Protein AF-A0A7W0QHM4-F1 (afdb_monomer_lite)

Foldseek 3Di:
DDDPDAFAFDDDDFDLLQEKEWEWEDPPPQAIEIEIDHHPQAAFFWGKYKYAAAQNDPAWKKKWKQDPVGIHIHTRQHHRHIGIGTDGDHFAKIWMDMPRHPYIYIDGHDHD

pLDDT: mean 79.16, std 11.13, range [40.38, 89.25]

Sequence (112 aa):
MEVPPAAECVSGEADSSRTITIRVDDEVGGFGSIGSQVPSGLTPGTVRVVVETDEENADPITVTLQSEDGAQQIAGVEPGATCGVDLELAGGDYVVTSDVTDGDAEFTVVEE

Structure (mmCIF, N/CA/C/O backbone):
data_AF-A0A7W0QHM4-F1
#
_entry.id   AF-A0A7W0QHM4-F1
#
loop_
_atom_site.group_PDB
_atom_site.id
_atom_site.type_symbol
_atom_site.label_atom_id
_atom_site.label_alt_id
_atom_site.label_comp_id
_atom_site.label_asym_id
_atom_site.label_entity_id
_atom_site.label_seq_id
_atom_site.pdbx_PDB_ins_code
_atom_site.Cartn_x
_atom_site.Cartn_y
_atom_site.Cartn_z
_atom_site.occupancy
_atom_site.B_iso_or_equiv
_atom_site.auth_seq_id
_atom_site.auth_comp_id
_atom_site.auth_asym_id
_atom_site.auth_atom_id
_atom_site.pdbx_PDB_model_num
ATOM 1 N N . MET A 1 1 ? 0.123 -23.362 0.800 1.00 41.66 1 MET A N 1
ATOM 2 C CA . MET A 1 1 ? -0.132 -21.954 1.145 1.00 41.66 1 MET A CA 1
ATOM 3 C C . MET A 1 1 ? -0.830 -21.383 -0.066 1.00 41.66 1 MET A C 1
ATOM 5 O O . MET A 1 1 ? -0.228 -21.386 -1.131 1.00 41.66 1 MET A O 1
ATOM 9 N N . GLU A 1 2 ? -2.125 -21.105 0.044 1.00 40.38 2 GLU A N 1
ATOM 10 C CA . GLU A 1 2 ? -2.883 -20.473 -1.039 1.00 40.38 2 GLU A CA 1
ATOM 11 C C . GLU A 1 2 ? -2.461 -19.005 -1.093 1.00 40.38 2 GLU A C 1
ATOM 13 O O . GLU A 1 2 ? -2.480 -18.322 -0.072 1.00 40.38 2 GLU A O 1
ATOM 18 N N . VAL A 1 3 ? -1.989 -18.564 -2.259 1.00 51.94 3 VAL A N 1
ATOM 19 C CA . VAL A 1 3 ? -1.745 -17.145 -2.521 1.00 51.94 3 VAL A CA 1
ATOM 20 C C . VAL A 1 3 ? -3.129 -16.491 -2.547 1.00 51.94 3 VAL A C 1
ATOM 22 O O . VAL A 1 3 ? -3.985 -16.987 -3.289 1.00 51.94 3 VAL A O 1
ATOM 25 N N . PRO A 1 4 ? -3.407 -15.469 -1.719 1.00 54.81 4 PRO A N 1
ATOM 26 C CA . PRO A 1 4 ? -4.687 -14.778 -1.779 1.00 54.81 4 PRO A CA 1
ATOM 27 C C . PRO A 1 4 ? -4.915 -14.264 -3.209 1.00 54.81 4 PRO A C 1
ATOM 29 O O . PRO A 1 4 ? -3.953 -13.864 -3.869 1.00 54.81 4 PRO A O 1
ATOM 32 N N . PRO A 1 5 ? -6.154 -14.320 -3.730 1.00 55.81 5 PRO A N 1
ATOM 33 C CA . PRO A 1 5 ? -6.435 -13.812 -5.063 1.00 55.81 5 PRO A CA 1
ATOM 34 C C . PRO A 1 5 ? -6.055 -12.332 -5.124 1.00 55.81 5 PRO A C 1
ATOM 36 O O . PRO A 1 5 ? -6.425 -11.560 -4.239 1.00 55.81 5 PRO A O 1
ATOM 39 N N . ALA A 1 6 ? -5.304 -11.958 -6.159 1.00 63.78 6 ALA A N 1
ATOM 40 C CA . ALA A 1 6 ? -4.964 -10.568 -6.414 1.00 63.78 6 ALA A CA 1
ATOM 41 C C . ALA A 1 6 ? -6.255 -9.759 -6.586 1.00 63.78 6 ALA A C 1
ATOM 43 O O . ALA A 1 6 ? -7.139 -10.161 -7.347 1.00 63.78 6 ALA A O 1
ATOM 44 N N . ALA A 1 7 ? -6.370 -8.646 -5.865 1.00 68.88 7 ALA A N 1
ATOM 45 C CA . ALA A 1 7 ? -7.503 -7.747 -6.025 1.00 68.88 7 ALA A CA 1
ATOM 46 C C . ALA A 1 7 ? -7.521 -7.173 -7.456 1.00 68.88 7 ALA A C 1
ATOM 48 O O . ALA A 1 7 ? -6.493 -6.729 -7.969 1.00 68.88 7 ALA A O 1
ATOM 49 N N . GLU A 1 8 ? -8.681 -7.220 -8.118 1.00 68.19 8 GLU A N 1
ATOM 50 C CA . GLU A 1 8 ? -8.822 -6.767 -9.505 1.00 68.19 8 GLU A CA 1
ATOM 51 C C . GLU A 1 8 ? -8.735 -5.240 -9.589 1.00 68.19 8 GLU A C 1
ATOM 53 O O . GLU A 1 8 ? -9.445 -4.530 -8.876 1.00 68.19 8 GLU A O 1
ATOM 58 N N . CYS A 1 9 ? -7.897 -4.731 -10.495 1.00 71.31 9 CYS A N 1
ATOM 59 C CA . CYS A 1 9 ? -7.753 -3.297 -10.713 1.00 71.31 9 CYS A CA 1
ATOM 60 C C . CYS A 1 9 ? -9.059 -2.681 -11.224 1.00 71.31 9 CYS A C 1
ATOM 62 O O . CYS A 1 9 ? -9.489 -2.896 -12.358 1.00 71.31 9 CYS A O 1
ATOM 64 N N . VAL A 1 10 ? -9.654 -1.837 -10.396 1.00 74.62 10 VAL A N 1
ATOM 65 C CA . VAL A 1 10 ? -10.812 -1.015 -10.708 1.00 74.62 10 VAL A CA 1
ATOM 66 C C . VAL A 1 10 ? -10.318 0.353 -11.168 1.00 74.62 10 VAL A C 1
ATOM 68 O O . VAL A 1 10 ? -9.615 1.060 -10.448 1.00 74.62 10 VAL A O 1
ATOM 71 N N . SER A 1 11 ? -10.726 0.789 -12.355 1.00 59.53 11 SER A N 1
ATOM 72 C CA . SER A 1 11 ? -10.560 2.172 -12.818 1.00 59.53 11 SER A CA 1
ATOM 73 C C . SER A 1 11 ? -11.889 2.911 -12.629 1.00 59.53 11 SER A C 1
ATOM 75 O O . SER A 1 11 ? -12.916 2.509 -13.166 1.00 59.53 11 SER A O 1
ATOM 77 N N . GLY A 1 12 ? -11.907 3.955 -11.798 1.00 60.19 12 GLY A N 1
ATOM 78 C CA . GLY A 1 12 ? -13.116 4.713 -11.464 1.00 60.19 12 GLY A CA 1
ATOM 79 C C . GLY A 1 12 ? -12.817 5.899 -10.547 1.00 60.19 12 GLY A C 1
ATOM 80 O O . GLY A 1 12 ? -11.756 5.943 -9.926 1.00 60.19 12 GLY A O 1
ATOM 81 N N . GLU A 1 13 ? -13.733 6.868 -10.483 1.00 58.41 13 GLU A N 1
ATOM 82 C CA . GLU A 1 13 ? -13.633 7.983 -9.533 1.00 58.41 13 GLU A CA 1
ATOM 83 C C . GLU A 1 13 ? -13.691 7.439 -8.103 1.00 58.41 13 GLU A C 1
ATOM 85 O O . GLU A 1 13 ? -14.663 6.800 -7.706 1.00 58.41 13 GLU A O 1
ATOM 90 N N . ALA A 1 14 ? -12.619 7.674 -7.353 1.00 64.75 14 ALA A N 1
ATOM 91 C CA . ALA A 1 14 ? -12.526 7.339 -5.946 1.00 64.75 14 ALA A CA 1
ATOM 92 C C . ALA A 1 14 ? -12.789 8.595 -5.110 1.00 64.75 14 ALA A C 1
ATOM 94 O O . ALA A 1 14 ? -12.304 9.680 -5.446 1.00 64.75 14 ALA A O 1
ATOM 95 N N . ASP A 1 15 ? -13.527 8.457 -4.009 1.00 72.00 15 ASP A N 1
ATOM 96 C CA . ASP A 1 15 ? -13.639 9.517 -3.009 1.00 72.00 15 ASP A CA 1
ATOM 97 C C . ASP A 1 15 ? -12.245 9.820 -2.453 1.00 72.00 15 ASP A C 1
ATOM 99 O O . ASP A 1 15 ? -11.653 9.004 -1.747 1.00 72.00 15 ASP A O 1
ATOM 103 N N . SER A 1 16 ? -11.698 10.997 -2.754 1.00 71.75 16 SER A N 1
ATOM 104 C CA . SER A 1 16 ? -10.341 11.381 -2.335 1.00 71.75 16 SER A CA 1
ATOM 105 C C . SER A 1 16 ? -10.171 11.446 -0.812 1.00 71.75 16 SER A C 1
ATOM 107 O O . SER A 1 16 ? -9.059 11.312 -0.310 1.00 71.75 16 SER A O 1
ATOM 109 N N . SER A 1 17 ? -11.268 11.584 -0.063 1.00 80.19 17 SER A N 1
ATOM 110 C CA . SER A 1 17 ? -11.310 11.482 1.403 1.00 80.19 17 SER A CA 1
ATOM 111 C C . SER A 1 17 ? -11.189 10.047 1.928 1.00 80.19 17 SER A C 1
ATOM 113 O O . SER A 1 17 ? -10.903 9.852 3.107 1.00 80.19 17 SER A O 1
ATOM 115 N N . ARG A 1 18 ? -11.397 9.046 1.067 1.00 82.50 18 ARG A N 1
ATOM 116 C CA . ARG A 1 18 ? -11.306 7.607 1.359 1.00 82.50 18 ARG A CA 1
ATOM 117 C C . ARG A 1 18 ? -10.397 6.867 0.385 1.00 82.50 18 ARG A C 1
ATOM 119 O O . ARG A 1 18 ? -10.541 5.664 0.193 1.00 82.50 18 ARG A O 1
ATOM 126 N N . THR A 1 19 ? -9.466 7.591 -0.227 1.0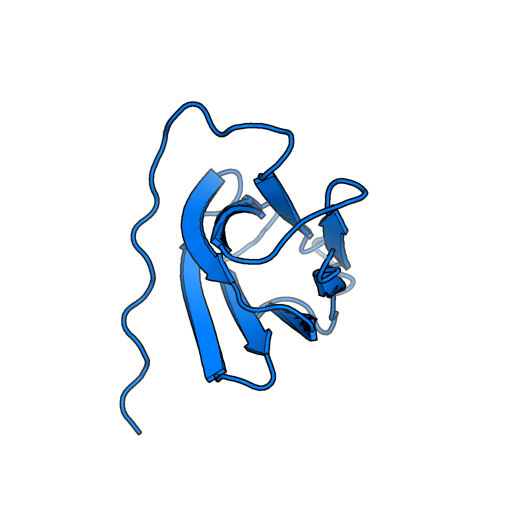0 87.19 19 THR A N 1
ATOM 127 C CA . THR A 1 19 ? -8.498 7.027 -1.163 1.00 87.19 19 THR A CA 1
ATOM 128 C C . THR A 1 19 ? -7.117 7.037 -0.540 1.00 87.19 19 THR A C 1
ATOM 130 O O . THR A 1 19 ? -6.589 8.100 -0.229 1.00 87.19 19 THR A O 1
ATOM 133 N N . ILE A 1 20 ? -6.537 5.857 -0.379 1.00 88.00 20 ILE A N 1
ATOM 134 C CA . ILE A 1 20 ? -5.147 5.654 0.011 1.00 88.00 20 ILE A CA 1
ATOM 135 C C . ILE A 1 20 ? -4.335 5.528 -1.265 1.00 88.00 20 ILE A C 1
ATOM 137 O O . ILE A 1 20 ? -4.662 4.710 -2.117 1.00 88.00 20 ILE A O 1
ATOM 141 N N . THR A 1 21 ? -3.273 6.306 -1.404 1.00 89.19 21 THR A N 1
ATOM 142 C CA . THR A 1 21 ? -2.400 6.238 -2.575 1.00 89.19 21 THR A CA 1
ATOM 143 C C . THR A 1 21 ? -1.070 5.622 -2.178 1.00 89.19 21 THR A C 1
ATOM 145 O O . THR A 1 21 ? -0.340 6.194 -1.376 1.00 89.19 21 THR A O 1
ATOM 148 N N . ILE A 1 22 ? -0.755 4.460 -2.730 1.00 89.19 22 ILE A N 1
ATOM 149 C CA . ILE A 1 22 ? 0.532 3.790 -2.595 1.00 89.19 22 ILE A CA 1
ATOM 150 C C . ILE A 1 22 ? 1.339 4.101 -3.844 1.00 89.19 22 ILE A C 1
ATOM 152 O O . ILE A 1 22 ? 0.894 3.807 -4.947 1.00 89.19 22 ILE A O 1
ATOM 156 N N . ARG A 1 23 ? 2.513 4.693 -3.677 1.00 88.44 23 ARG A N 1
ATOM 157 C CA . ARG A 1 23 ? 3.446 4.962 -4.769 1.00 88.44 23 ARG A CA 1
ATOM 158 C C . ARG A 1 23 ? 4.614 4.020 -4.647 1.00 88.44 23 ARG A C 1
ATOM 160 O O . ARG A 1 23 ? 5.214 3.948 -3.576 1.00 88.44 23 ARG A O 1
ATOM 167 N N . VAL A 1 24 ? 4.905 3.317 -5.728 1.00 86.25 24 VAL A N 1
ATOM 168 C CA . VAL A 1 24 ? 6.040 2.408 -5.809 1.00 86.25 24 VAL A CA 1
ATOM 169 C C . VAL A 1 24 ? 6.907 2.837 -6.976 1.00 86.25 24 VAL A C 1
ATOM 171 O O . VAL A 1 24 ? 6.499 2.788 -8.140 1.00 86.25 24 VAL A O 1
ATOM 174 N N . ASP A 1 25 ? 8.101 3.273 -6.625 1.00 83.00 25 ASP A N 1
ATOM 175 C CA . ASP A 1 25 ? 9.113 3.760 -7.539 1.00 83.00 25 ASP A CA 1
ATOM 176 C C . ASP A 1 25 ? 10.320 2.833 -7.413 1.00 83.00 25 ASP A C 1
ATOM 178 O O . ASP A 1 25 ? 10.898 2.748 -6.335 1.00 83.00 25 ASP A O 1
ATOM 182 N N . ASP A 1 26 ? 10.660 2.076 -8.454 1.00 72.69 26 ASP A N 1
ATOM 183 C CA . ASP A 1 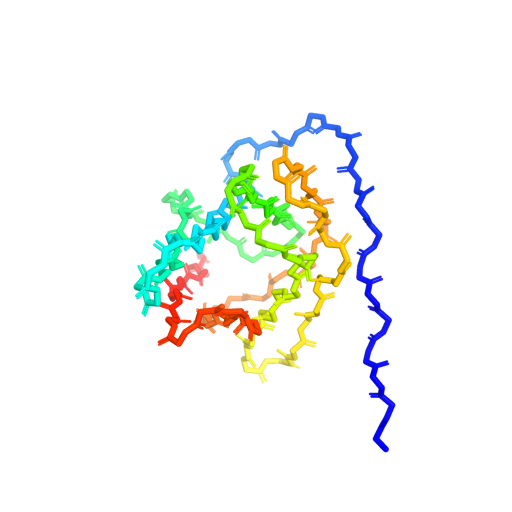26 ? 11.904 1.303 -8.510 1.00 72.69 26 ASP A CA 1
ATOM 184 C C . ASP A 1 26 ? 12.903 2.071 -9.376 1.00 72.69 26 ASP A C 1
ATOM 186 O O . ASP A 1 26 ? 12.926 1.940 -10.599 1.00 72.69 26 ASP A O 1
ATOM 190 N N . GLU A 1 27 ? 13.711 2.930 -8.749 1.00 64.88 27 GLU A N 1
ATOM 191 C CA . GLU A 1 27 ? 14.767 3.648 -9.459 1.00 64.88 27 GLU A CA 1
ATOM 192 C C . GLU A 1 27 ? 15.771 2.636 -10.039 1.00 64.88 27 GLU A C 1
ATOM 194 O O . GLU A 1 27 ? 16.383 1.846 -9.301 1.00 64.88 27 GLU A O 1
ATOM 199 N N . VAL A 1 28 ? 16.001 2.690 -11.358 1.00 54.53 28 VAL A N 1
ATOM 200 C CA . VAL A 1 28 ? 16.966 1.838 -12.074 1.00 54.53 28 VAL A CA 1
ATOM 201 C C . VAL A 1 28 ? 18.375 2.046 -11.496 1.00 54.53 28 VAL A C 1
ATOM 203 O O . VAL A 1 28 ? 19.127 2.937 -11.894 1.00 54.53 28 VAL A O 1
ATOM 206 N N . GLY A 1 29 ? 18.746 1.214 -10.522 1.00 56.09 29 GLY A N 1
ATOM 207 C CA . GLY A 1 29 ? 19.942 1.413 -9.697 1.00 56.09 29 GLY A CA 1
ATOM 208 C C . GLY A 1 29 ? 19.884 0.774 -8.308 1.00 56.09 29 GLY A C 1
ATOM 209 O O . GLY A 1 29 ? 20.928 0.683 -7.658 1.00 56.09 29 GLY A O 1
ATOM 210 N N . GLY A 1 30 ? 18.712 0.283 -7.885 1.00 50.59 30 GLY A N 1
ATOM 211 C CA . GLY A 1 30 ? 18.546 -0.507 -6.661 1.00 50.59 30 GLY A CA 1
ATOM 212 C C . GLY A 1 30 ? 18.196 0.311 -5.417 1.00 50.59 30 GLY A C 1
ATOM 213 O O . GLY A 1 30 ? 18.449 -0.150 -4.306 1.00 50.59 30 GLY A O 1
ATOM 214 N N . PHE A 1 31 ? 17.641 1.511 -5.597 1.00 56.22 31 PHE A N 1
ATOM 215 C CA . PHE A 1 31 ? 17.111 2.345 -4.515 1.00 56.22 31 PHE A CA 1
ATOM 216 C C . PHE A 1 31 ? 15.651 2.700 -4.788 1.00 56.22 31 PHE A C 1
ATOM 218 O O . PHE A 1 31 ? 15.274 3.863 -4.775 1.00 56.22 31 PHE A O 1
ATOM 225 N N . GLY A 1 32 ? 14.814 1.697 -5.044 1.00 66.19 32 GLY A N 1
ATOM 226 C CA . GLY A 1 32 ? 13.386 1.949 -5.121 1.00 66.19 32 GLY A CA 1
ATOM 227 C C . GLY A 1 32 ? 12.839 2.507 -3.803 1.00 66.19 32 GLY A C 1
ATOM 228 O O . GLY A 1 32 ? 13.293 2.128 -2.722 1.00 66.19 32 GLY A O 1
ATOM 229 N N . SER A 1 33 ? 11.848 3.383 -3.873 1.00 76.75 33 SER A N 1
ATOM 230 C CA . SER A 1 33 ? 11.112 3.903 -2.726 1.00 76.75 33 SER A CA 1
ATOM 231 C C . SER A 1 33 ? 9.648 3.488 -2.812 1.00 76.75 33 SER A C 1
ATOM 233 O O . SER A 1 33 ? 9.004 3.617 -3.851 1.00 76.75 33 SER A O 1
ATOM 235 N N . ILE A 1 34 ? 9.091 3.042 -1.689 1.00 85.94 34 ILE A N 1
ATOM 236 C CA . ILE A 1 34 ? 7.643 2.919 -1.522 1.00 85.94 34 ILE A CA 1
ATOM 237 C C . ILE A 1 34 ? 7.152 3.995 -0.562 1.00 85.94 34 ILE A C 1
ATOM 239 O O . ILE A 1 34 ? 7.789 4.296 0.446 1.00 85.94 34 ILE A O 1
ATOM 243 N N . GLY A 1 35 ? 6.009 4.592 -0.878 1.00 84.00 35 GLY A N 1
ATOM 244 C CA . GLY A 1 35 ? 5.343 5.554 -0.015 1.00 84.00 35 GLY A CA 1
ATOM 245 C C . GLY A 1 35 ? 3.844 5.316 0.027 1.00 84.00 35 GLY A C 1
ATOM 246 O O . GLY A 1 35 ? 3.237 4.911 -0.962 1.00 84.00 35 GLY A O 1
ATOM 247 N N . SER A 1 36 ? 3.232 5.614 1.167 1.00 86.69 36 SER A N 1
ATOM 248 C CA . SER A 1 36 ? 1.783 5.612 1.338 1.00 86.69 36 SER A CA 1
ATOM 249 C C . SER A 1 36 ? 1.313 7.012 1.695 1.00 86.69 36 SER A C 1
ATOM 251 O O . SER A 1 36 ? 1.771 7.618 2.662 1.00 86.69 36 SER A O 1
ATOM 253 N N . GLN A 1 37 ? 0.366 7.526 0.925 1.00 85.88 37 GLN A N 1
ATOM 254 C CA . GLN A 1 37 ? -0.335 8.762 1.210 1.00 85.88 37 GLN A CA 1
ATOM 255 C C . GLN A 1 37 ? -1.763 8.426 1.622 1.00 85.88 37 GLN A C 1
ATOM 257 O O . GLN A 1 37 ? -2.592 8.033 0.801 1.00 85.88 37 GLN A O 1
ATOM 262 N N . VAL A 1 38 ? -2.044 8.609 2.906 1.00 85.31 38 VAL A N 1
ATOM 263 C CA . VAL A 1 38 ? -3.381 8.476 3.483 1.00 85.31 38 VAL A CA 1
ATOM 264 C C . VAL A 1 38 ? -3.995 9.851 3.752 1.00 85.31 38 VAL A C 1
ATOM 266 O O . VAL A 1 38 ? -3.297 10.758 4.216 1.00 85.31 38 VAL A O 1
ATOM 269 N N . PRO A 1 39 ? -5.299 10.034 3.492 1.00 81.81 39 PRO A N 1
ATOM 270 C CA . PRO A 1 39 ? -6.005 11.239 3.883 1.00 81.81 39 PRO A CA 1
ATOM 271 C C . PRO A 1 39 ? -6.126 11.291 5.411 1.00 81.81 39 PRO A C 1
ATOM 273 O O . PRO A 1 39 ? -6.327 10.283 6.087 1.00 81.81 39 PRO A O 1
ATOM 276 N N . SER A 1 40 ? -6.006 12.492 5.971 1.00 77.44 40 SER A N 1
ATOM 277 C CA . SER A 1 40 ? -6.167 12.709 7.409 1.00 77.44 40 SER A CA 1
ATOM 278 C C . SER A 1 40 ? -7.609 12.424 7.837 1.00 77.44 40 SER A C 1
ATOM 280 O O . SER A 1 40 ? -8.529 13.014 7.267 1.00 77.44 40 SER A O 1
ATOM 282 N N . GLY A 1 41 ? -7.799 11.589 8.863 1.00 72.25 41 GLY A N 1
ATOM 283 C CA . GLY A 1 41 ? -9.131 11.205 9.350 1.00 72.25 41 GLY A CA 1
ATOM 284 C C . GLY A 1 41 ? -9.744 10.026 8.592 1.00 72.25 41 GLY A C 1
ATOM 285 O O . GLY A 1 41 ? -10.966 9.931 8.489 1.00 72.25 41 GLY A O 1
ATOM 286 N N . LEU A 1 42 ? -8.909 9.148 8.028 1.00 82.75 42 LEU A N 1
ATOM 287 C CA . LEU A 1 42 ? -9.383 7.909 7.433 1.00 82.75 42 LEU A CA 1
ATOM 288 C C . LEU A 1 42 ? -10.036 7.042 8.516 1.00 82.75 42 LEU A C 1
ATOM 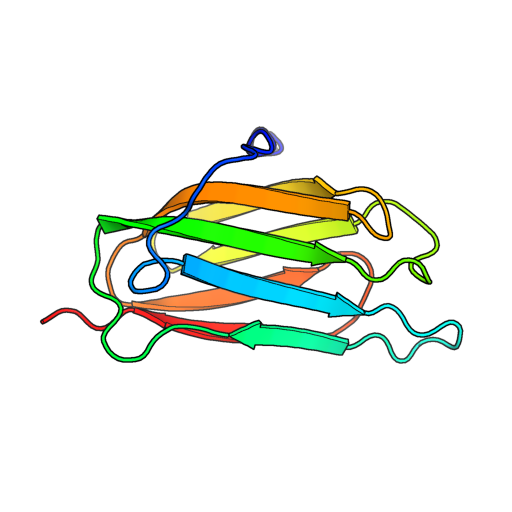290 O O . LEU A 1 42 ? -9.378 6.629 9.467 1.00 82.75 42 LEU A O 1
ATOM 294 N N . THR A 1 43 ? -11.328 6.791 8.341 1.00 85.31 43 THR A N 1
ATOM 295 C CA . THR A 1 43 ? -12.152 5.966 9.225 1.00 85.31 43 THR A CA 1
ATOM 296 C C . THR A 1 43 ? -12.276 4.542 8.697 1.00 85.31 43 THR A C 1
ATOM 298 O O . THR A 1 43 ? -12.236 4.352 7.476 1.00 85.31 43 THR A O 1
ATOM 301 N N . PRO A 1 44 ? -12.485 3.550 9.582 1.00 86.69 44 PRO A N 1
ATOM 302 C CA . PRO A 1 44 ? -12.731 2.173 9.172 1.00 86.69 44 PRO A CA 1
ATOM 303 C C . PRO A 1 44 ? -13.942 2.049 8.238 1.00 86.69 44 PRO A C 1
ATOM 305 O O . PRO A 1 44 ? -14.953 2.743 8.391 1.00 86.69 44 PRO A O 1
ATOM 308 N N . GLY A 1 45 ? -13.839 1.141 7.270 1.00 86.25 45 GLY A N 1
ATOM 309 C CA . GLY A 1 45 ? -14.849 0.858 6.255 1.00 86.25 45 GLY A CA 1
ATOM 310 C C . GLY A 1 45 ? -14.234 0.581 4.884 1.00 86.25 45 GLY A C 1
ATOM 311 O O . GLY A 1 45 ? -13.034 0.356 4.748 1.00 86.25 45 GLY A O 1
ATOM 312 N N . THR A 1 46 ? -15.069 0.606 3.845 1.00 87.19 46 THR A N 1
ATOM 313 C CA . THR A 1 46 ? -14.600 0.487 2.460 1.00 87.19 46 THR A CA 1
ATOM 314 C C . THR A 1 46 ? -13.790 1.722 2.076 1.00 87.19 46 THR A C 1
ATOM 316 O O . THR A 1 46 ? -14.322 2.837 2.034 1.00 87.19 46 THR A O 1
ATOM 319 N N . VAL A 1 47 ? -12.512 1.515 1.783 1.00 87.44 47 VAL A N 1
ATOM 320 C CA . VAL A 1 47 ? -11.606 2.533 1.256 1.00 87.44 47 VAL A CA 1
ATOM 321 C C . VAL A 1 47 ? -10.999 2.057 -0.053 1.00 87.44 47 VAL A C 1
ATOM 323 O O . VAL A 1 47 ? -10.896 0.862 -0.329 1.00 87.44 47 VAL A O 1
ATOM 326 N N . ARG A 1 48 ? -10.571 3.011 -0.866 1.00 88.06 48 ARG A N 1
ATOM 327 C CA . ARG A 1 48 ? -9.947 2.740 -2.149 1.00 88.06 48 ARG A CA 1
ATOM 328 C C . ARG A 1 48 ? -8.437 2.818 -2.008 1.00 88.06 48 ARG A C 1
ATOM 330 O O . ARG A 1 48 ? -7.907 3.891 -1.753 1.00 88.06 48 ARG A O 1
ATOM 337 N N . VAL A 1 49 ? -7.737 1.714 -2.211 1.00 88.25 49 VAL A N 1
ATOM 338 C CA . VAL A 1 49 ? -6.274 1.688 -2.276 1.00 88.25 49 VAL A CA 1
ATOM 339 C C . VAL A 1 49 ? -5.846 1.790 -3.731 1.00 88.25 49 VAL A C 1
ATOM 341 O O . VAL A 1 49 ? -6.165 0.933 -4.546 1.00 88.25 49 VAL A O 1
ATOM 344 N N . VAL A 1 50 ? -5.140 2.857 -4.070 1.00 88.94 50 VAL A N 1
ATOM 345 C CA . VAL A 1 50 ? -4.628 3.143 -5.405 1.00 88.94 50 VAL A CA 1
ATOM 346 C C . VAL A 1 50 ? -3.128 2.931 -5.401 1.00 88.94 50 VAL A C 1
ATOM 348 O O . VAL A 1 50 ? -2.413 3.681 -4.753 1.00 88.94 50 VAL A O 1
ATOM 351 N N . VAL A 1 51 ? -2.662 1.927 -6.127 1.00 88.50 51 VAL A N 1
ATOM 352 C CA . VAL A 1 51 ? -1.247 1.670 -6.377 1.00 88.50 51 VAL A CA 1
ATOM 353 C C . VAL A 1 51 ? -0.846 2.380 -7.664 1.00 88.50 51 VAL A C 1
ATOM 355 O O . VAL A 1 51 ? -1.337 2.052 -8.745 1.00 88.50 51 VAL A O 1
ATOM 358 N N . GLU A 1 52 ? 0.025 3.369 -7.536 1.00 88.19 52 GLU A N 1
ATOM 359 C CA . GLU A 1 52 ? 0.693 4.067 -8.625 1.00 88.19 52 GLU A CA 1
ATOM 360 C C . GLU A 1 52 ? 2.094 3.480 -8.782 1.00 88.19 52 GLU A C 1
ATOM 362 O O . GLU A 1 52 ? 2.878 3.456 -7.829 1.00 88.19 52 GLU A O 1
ATOM 367 N N . THR A 1 53 ? 2.395 3.008 -9.984 1.00 86.31 53 THR A N 1
ATOM 368 C CA . THR A 1 53 ? 3.732 2.539 -10.345 1.00 86.31 53 THR A CA 1
ATOM 369 C C . THR A 1 53 ? 4.368 3.526 -11.293 1.00 86.31 53 THR A C 1
ATOM 371 O O . THR A 1 53 ? 3.703 4.044 -12.193 1.00 86.31 53 THR A O 1
ATOM 374 N N . ASP A 1 54 ? 5.655 3.770 -11.103 1.00 83.81 54 ASP A N 1
ATOM 375 C CA . ASP A 1 54 ? 6.431 4.529 -12.071 1.00 83.81 54 ASP A CA 1
ATOM 376 C C . ASP A 1 54 ? 6.671 3.719 -13.360 1.00 83.81 54 ASP A C 1
ATOM 378 O O . ASP A 1 54 ? 6.682 2.482 -13.336 1.00 83.81 54 ASP A O 1
ATOM 382 N N . GLU A 1 55 ? 6.822 4.406 -14.491 1.00 83.19 55 GLU A N 1
ATOM 383 C CA . GLU A 1 55 ? 7.102 3.802 -15.801 1.00 83.19 55 GLU A CA 1
ATOM 384 C C . GLU A 1 55 ? 8.516 3.217 -15.893 1.00 83.19 55 GLU A C 1
ATOM 386 O O . GLU A 1 55 ? 8.776 2.367 -16.747 1.00 83.19 55 GLU A O 1
ATOM 391 N N . GLU A 1 56 ? 9.414 3.641 -15.002 1.00 80.00 56 GLU A N 1
ATOM 392 C CA . GLU A 1 56 ? 10.788 3.145 -14.915 1.00 80.00 56 GLU A CA 1
ATOM 393 C C . GLU A 1 56 ? 10.897 1.766 -14.236 1.00 80.00 56 GLU A C 1
ATOM 395 O O . GLU A 1 56 ? 11.933 1.107 -14.359 1.00 80.00 56 GLU A O 1
ATOM 400 N N . ASN A 1 57 ? 9.821 1.285 -13.594 1.00 77.94 57 ASN A N 1
ATOM 401 C CA . ASN A 1 57 ? 9.760 -0.056 -13.007 1.00 77.94 57 ASN A CA 1
ATOM 402 C C . ASN A 1 57 ? 10.016 -1.135 -14.084 1.00 77.94 57 ASN A C 1
ATOM 404 O O . ASN A 1 57 ? 9.362 -1.176 -15.129 1.00 77.94 57 ASN A O 1
ATOM 408 N N . ALA A 1 58 ? 10.957 -2.047 -13.823 1.00 75.56 58 ALA A N 1
ATOM 409 C CA . ALA A 1 58 ? 11.375 -3.054 -14.805 1.00 75.56 58 ALA A CA 1
ATOM 410 C C . ALA A 1 58 ? 10.343 -4.175 -15.028 1.00 75.56 58 ALA A C 1
ATOM 412 O O . ALA A 1 58 ? 10.227 -4.704 -16.136 1.00 75.56 58 ALA A O 1
ATOM 413 N N . ASP A 1 59 ? 9.597 -4.529 -13.982 1.00 80.19 59 ASP A N 1
ATOM 414 C CA . ASP A 1 59 ? 8.653 -5.642 -13.962 1.00 80.19 59 ASP A CA 1
ATOM 415 C C . ASP A 1 59 ? 7.343 -5.237 -13.260 1.00 80.19 59 ASP A C 1
ATOM 417 O O . ASP A 1 59 ? 7.333 -4.300 -12.456 1.00 80.19 59 ASP A O 1
ATOM 421 N N . PRO A 1 60 ? 6.222 -5.935 -13.535 1.00 82.69 60 PRO A N 1
ATOM 422 C CA . PRO A 1 60 ? 4.976 -5.721 -12.816 1.00 82.69 60 PRO A CA 1
ATOM 423 C C . PRO A 1 60 ? 5.168 -5.945 -11.322 1.00 82.69 60 PRO A C 1
ATOM 425 O O . PRO A 1 60 ? 5.688 -6.981 -10.897 1.00 82.69 60 PRO A O 1
ATOM 428 N N . ILE A 1 61 ? 4.682 -5.008 -10.520 1.00 83.19 61 ILE A N 1
ATOM 429 C CA . ILE A 1 61 ? 4.890 -5.067 -9.081 1.00 83.19 61 ILE A CA 1
ATOM 430 C C . ILE A 1 61 ? 3.737 -5.782 -8.385 1.00 83.19 61 ILE A C 1
ATOM 432 O O . ILE A 1 61 ? 2.598 -5.844 -8.868 1.00 83.19 61 ILE A O 1
ATOM 436 N N . THR A 1 62 ? 4.036 -6.275 -7.190 1.00 86.62 62 THR A N 1
ATOM 437 C CA . THR A 1 62 ? 3.034 -6.766 -6.253 1.00 86.62 62 THR A CA 1
ATOM 438 C C . THR A 1 62 ? 3.150 -5.996 -4.951 1.00 86.62 62 THR A C 1
ATOM 440 O O . THR A 1 62 ? 4.227 -5.929 -4.361 1.00 86.62 62 THR A O 1
ATOM 443 N N . VAL A 1 63 ? 2.035 -5.422 -4.509 1.00 87.31 63 VAL A N 1
ATOM 444 C CA . VAL A 1 63 ? 1.907 -4.698 -3.245 1.00 87.31 63 VAL A CA 1
ATOM 445 C C . VAL A 1 63 ? 1.118 -5.553 -2.272 1.00 87.31 63 VAL A C 1
ATOM 447 O O . VAL A 1 63 ? 0.051 -6.067 -2.605 1.00 87.31 63 VAL A O 1
ATOM 450 N N . THR A 1 64 ? 1.624 -5.700 -1.057 1.00 88.00 64 THR A N 1
ATOM 451 C CA . THR A 1 64 ? 0.939 -6.406 0.022 1.00 88.00 64 THR A CA 1
ATOM 452 C C . THR A 1 64 ? 0.648 -5.428 1.147 1.00 88.00 64 THR A C 1
ATOM 454 O O . THR A 1 64 ? 1.557 -4.831 1.708 1.00 88.00 64 THR A O 1
ATOM 457 N N . LEU A 1 65 ? -0.625 -5.276 1.486 1.00 87.94 65 LEU A N 1
ATOM 458 C CA . LEU A 1 65 ? -1.086 -4.546 2.655 1.00 87.94 65 LEU A CA 1
ATOM 459 C C . LEU A 1 65 ? -1.249 -5.540 3.799 1.00 87.94 65 LEU A C 1
ATOM 461 O O . LEU A 1 65 ? -2.100 -6.424 3.731 1.00 87.94 65 LEU A O 1
ATOM 465 N N . GLN A 1 66 ? -0.433 -5.412 4.834 1.00 88.06 66 GLN A N 1
ATOM 466 C CA . GLN A 1 66 ? -0.526 -6.183 6.065 1.00 88.06 66 GLN A CA 1
ATOM 467 C C . GLN A 1 66 ? -1.225 -5.370 7.148 1.00 88.06 66 GLN A C 1
ATOM 469 O O . GLN A 1 66 ? -0.968 -4.182 7.311 1.00 88.06 66 GLN A O 1
ATOM 474 N N . SER A 1 67 ? -2.093 -6.038 7.896 1.00 84.88 67 SER A N 1
ATOM 475 C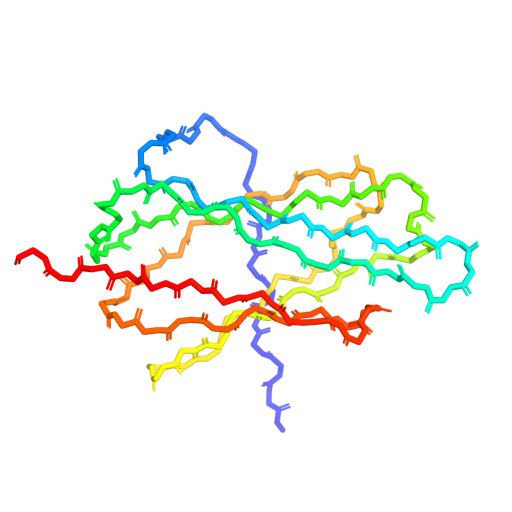 CA . SER A 1 67 ? -2.846 -5.494 9.025 1.00 84.88 67 SER A CA 1
ATOM 476 C C . SER A 1 67 ? -2.985 -6.554 10.113 1.00 84.88 67 SER A C 1
ATOM 478 O O . SER A 1 67 ? -2.679 -7.726 9.870 1.00 84.88 67 SER A O 1
ATOM 480 N N . GLU A 1 68 ? -3.488 -6.179 11.291 1.00 79.56 68 GLU A N 1
ATOM 481 C CA . GLU A 1 68 ? -3.804 -7.156 12.346 1.00 79.56 68 GLU A CA 1
ATOM 482 C C . GLU A 1 68 ? -4.858 -8.191 11.915 1.00 79.56 68 GLU A C 1
ATOM 484 O O . GLU A 1 68 ? -4.772 -9.351 12.318 1.00 79.56 68 GLU A O 1
ATOM 489 N N . ASP A 1 69 ? -5.819 -7.799 11.074 1.00 76.62 69 ASP A N 1
ATOM 490 C CA . ASP A 1 69 ? -6.925 -8.665 10.638 1.00 76.62 69 ASP A CA 1
ATOM 491 C C . ASP A 1 69 ? -6.520 -9.617 9.495 1.00 76.62 69 ASP A C 1
ATOM 493 O O . ASP A 1 69 ? -7.135 -10.663 9.273 1.00 76.62 69 ASP A O 1
ATOM 497 N N . GLY A 1 70 ? -5.446 -9.292 8.772 1.00 82.31 70 GLY A N 1
ATOM 498 C CA . GLY A 1 70 ? -4.923 -10.114 7.687 1.00 82.31 70 GLY A CA 1
ATOM 499 C C . GLY A 1 70 ? -4.068 -9.344 6.686 1.00 82.31 70 GLY A C 1
ATOM 500 O O . GLY A 1 70 ? -3.769 -8.163 6.858 1.00 82.31 70 GLY A O 1
ATOM 501 N N . ALA A 1 71 ? -3.680 -10.032 5.612 1.00 84.06 71 ALA A N 1
ATOM 502 C CA . ALA A 1 71 ? -2.930 -9.445 4.509 1.00 84.06 71 ALA A CA 1
ATOM 503 C C . ALA A 1 71 ? -3.758 -9.460 3.218 1.00 84.06 71 ALA A C 1
ATOM 505 O O . ALA A 1 71 ? -4.381 -10.470 2.884 1.00 84.06 71 ALA A O 1
ATOM 506 N N . GLN A 1 72 ? -3.738 -8.352 2.486 1.00 85.00 72 GLN A N 1
ATOM 507 C CA . GLN A 1 72 ? -4.391 -8.186 1.190 1.00 85.00 72 GLN A CA 1
ATOM 508 C C . GLN A 1 72 ? -3.335 -7.853 0.145 1.00 85.00 72 GLN A C 1
ATOM 510 O O . GLN A 1 72 ? -2.453 -7.036 0.385 1.00 85.00 72 GLN A O 1
ATOM 515 N N . GLN A 1 73 ? -3.400 -8.518 -1.004 1.00 85.50 73 GLN A N 1
ATOM 516 C CA . GLN A 1 73 ? -2.381 -8.402 -2.037 1.00 85.50 73 GLN A CA 1
ATOM 517 C C . GLN A 1 73 ? -2.975 -7.857 -3.335 1.00 85.50 73 GLN A C 1
ATOM 519 O O . GLN A 1 73 ? -4.034 -8.286 -3.797 1.00 85.50 73 GLN A O 1
ATOM 524 N N . ILE A 1 74 ? -2.247 -6.920 -3.926 1.00 86.06 74 ILE A N 1
ATOM 525 C CA . ILE A 1 74 ? -2.520 -6.291 -5.209 1.00 86.06 74 ILE A CA 1
ATOM 526 C C . ILE A 1 74 ? -1.357 -6.687 -6.111 1.00 86.06 74 ILE A C 1
ATOM 528 O O . ILE A 1 74 ? -0.255 -6.164 -5.967 1.00 86.06 74 ILE A O 1
ATOM 532 N N . ALA A 1 75 ? -1.575 -7.663 -6.986 1.00 84.31 75 ALA A N 1
ATOM 533 C CA . ALA A 1 75 ? -0.531 -8.195 -7.855 1.00 84.31 75 ALA A CA 1
ATOM 534 C C . ALA A 1 75 ? -0.775 -7.816 -9.314 1.00 84.31 75 ALA A C 1
ATOM 536 O O . ALA A 1 75 ? -1.922 -7.687 -9.745 1.00 84.31 75 ALA A O 1
ATOM 537 N N . GLY A 1 76 ? 0.312 -7.715 -10.080 1.00 78.88 76 GLY A N 1
ATOM 538 C CA . GLY A 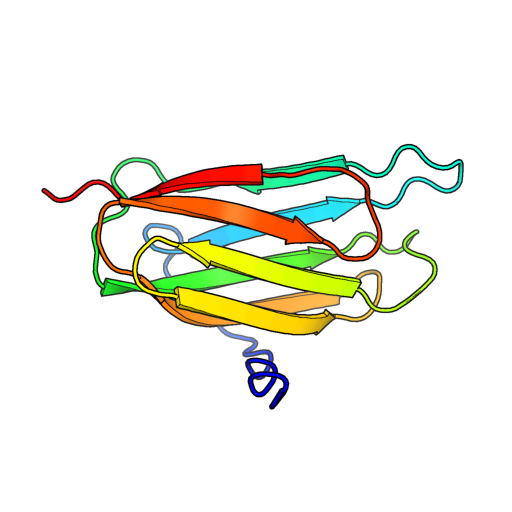1 76 ? 0.248 -7.505 -11.525 1.00 78.88 76 GLY A CA 1
ATOM 539 C C . GLY A 1 76 ? -0.041 -6.062 -11.921 1.00 78.88 76 GLY A C 1
ATOM 540 O O . GLY A 1 76 ? -0.670 -5.836 -12.953 1.00 78.88 76 GLY A O 1
ATOM 541 N N . VAL A 1 77 ? 0.399 -5.091 -11.116 1.00 84.62 77 VAL A N 1
ATOM 542 C CA . VAL A 1 77 ? 0.334 -3.681 -11.512 1.00 84.62 77 VAL A CA 1
ATOM 543 C C . VAL A 1 77 ? 1.468 -3.428 -12.501 1.00 84.62 77 VAL A C 1
ATOM 545 O O . VAL A 1 77 ? 2.639 -3.508 -12.135 1.00 84.62 77 VAL A O 1
ATOM 548 N N . GLU A 1 78 ? 1.111 -3.211 -13.768 1.00 84.81 78 GLU A N 1
ATOM 549 C CA . GLU A 1 78 ? 2.072 -2.917 -14.835 1.00 84.81 78 GLU A CA 1
ATOM 550 C C . GLU A 1 78 ? 2.827 -1.611 -14.550 1.00 84.81 78 GLU A C 1
ATOM 552 O O . GLU A 1 78 ? 2.209 -0.685 -14.032 1.00 84.81 78 GLU A O 1
ATOM 557 N N . PRO A 1 79 ? 4.116 -1.505 -14.916 1.00 84.19 79 PRO A N 1
ATOM 558 C CA . PRO A 1 79 ? 4.891 -0.278 -14.744 1.00 84.19 79 PRO A CA 1
ATOM 559 C C . PRO A 1 79 ? 4.260 0.900 -15.501 1.00 84.19 79 PRO A C 1
ATOM 561 O O . PRO A 1 79 ? 3.805 0.757 -16.640 1.00 84.19 79 PRO A O 1
ATOM 564 N N . GLY A 1 80 ? 4.209 2.070 -14.864 1.00 83.69 80 GLY A N 1
ATOM 565 C CA . GLY A 1 80 ? 3.528 3.263 -15.377 1.00 83.69 80 GLY A CA 1
ATOM 566 C C . GLY A 1 80 ? 1.998 3.181 -15.324 1.00 83.69 80 GLY A C 1
ATOM 567 O O . GLY A 1 80 ? 1.314 4.069 -15.842 1.00 83.69 80 GLY A O 1
ATOM 568 N N . ALA A 1 81 ? 1.436 2.123 -14.729 1.00 85.31 81 ALA A N 1
ATOM 569 C CA . ALA A 1 81 ? 0.001 1.974 -14.551 1.00 85.31 81 ALA A CA 1
ATOM 570 C C . ALA A 1 81 ? -0.444 2.368 -13.140 1.00 85.31 81 ALA A C 1
ATOM 572 O O . ALA A 1 81 ? 0.294 2.306 -12.150 1.00 85.31 81 ALA A O 1
ATOM 573 N N . THR A 1 82 ? -1.721 2.731 -13.058 1.00 85.88 82 THR A N 1
ATOM 574 C CA . THR A 1 82 ? -2.414 3.015 -11.806 1.00 85.88 82 THR A CA 1
ATOM 575 C C . THR A 1 82 ? -3.518 1.987 -11.599 1.00 85.88 82 THR A C 1
ATOM 577 O O . THR A 1 82 ? -4.444 1.885 -12.407 1.00 85.88 82 THR A O 1
ATOM 580 N N . CYS A 1 83 ? -3.443 1.244 -10.499 1.00 86.25 83 CYS A N 1
ATOM 581 C CA . CYS A 1 83 ? -4.411 0.218 -10.128 1.00 86.25 83 CYS A CA 1
ATOM 582 C C . CYS A 1 83 ? -5.143 0.626 -8.848 1.00 86.25 83 CYS A C 1
ATOM 584 O O . CYS A 1 83 ? -4.514 0.805 -7.813 1.00 86.25 83 CYS A O 1
ATOM 586 N N . GLY A 1 84 ? -6.468 0.779 -8.896 1.00 86.69 84 GLY A N 1
ATO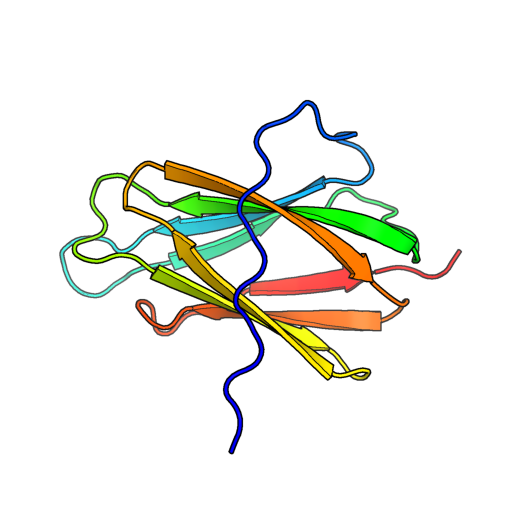M 587 C CA . GLY A 1 84 ? -7.288 1.040 -7.709 1.00 86.69 84 GLY A CA 1
ATOM 588 C C . GLY A 1 84 ? -8.039 -0.206 -7.264 1.00 86.69 84 GLY A C 1
ATOM 589 O O . GLY A 1 84 ? -8.655 -0.852 -8.096 1.00 86.69 84 GLY A O 1
ATOM 590 N N . VAL A 1 85 ? -8.046 -0.524 -5.977 1.00 86.31 85 VAL A N 1
ATOM 591 C CA . VAL A 1 85 ? -8.817 -1.636 -5.410 1.00 86.31 85 VAL A CA 1
ATOM 592 C C . VAL A 1 85 ? -9.625 -1.143 -4.218 1.00 86.31 85 VAL A C 1
ATOM 594 O O . VAL A 1 85 ? -9.141 -0.344 -3.419 1.00 86.31 85 VAL A O 1
ATOM 597 N N . ASP A 1 86 ? -10.869 -1.590 -4.104 1.00 86.38 86 ASP A N 1
ATOM 598 C CA . ASP A 1 86 ? -11.730 -1.255 -2.972 1.00 86.38 86 ASP A CA 1
ATOM 599 C C . ASP A 1 86 ? -11.574 -2.339 -1.903 1.00 86.38 86 ASP A C 1
ATOM 601 O O . ASP A 1 86 ? -11.931 -3.498 -2.122 1.00 86.38 86 ASP A O 1
ATOM 605 N N . LEU A 1 87 ? -11.004 -1.964 -0.760 1.00 82.69 87 LEU A N 1
ATOM 606 C CA . LEU A 1 87 ? -10.710 -2.856 0.356 1.00 82.69 87 LEU A CA 1
ATOM 607 C C . LEU A 1 87 ? -11.488 -2.400 1.589 1.00 82.69 87 LEU A C 1
ATOM 609 O O . LEU A 1 87 ? -11.607 -1.207 1.869 1.00 82.69 87 LEU A O 1
ATOM 613 N N . GLU A 1 88 ? -12.029 -3.355 2.338 1.00 85.12 88 GLU A N 1
ATOM 614 C CA . GLU A 1 88 ? -12.612 -3.071 3.645 1.00 85.12 88 GLU A CA 1
ATOM 615 C C . GLU A 1 88 ? -11.485 -3.053 4.677 1.00 85.12 88 GLU A C 1
ATOM 617 O O . GLU A 1 88 ? -10.889 -4.090 4.972 1.00 85.12 88 GLU A O 1
ATOM 622 N N . LEU A 1 89 ? -11.156 -1.860 5.178 1.00 84.69 89 LEU A N 1
ATOM 623 C CA . LEU A 1 89 ? -10.131 -1.682 6.200 1.00 84.69 89 LEU A CA 1
ATOM 624 C C . LEU A 1 89 ? -10.792 -1.453 7.558 1.00 84.69 89 LEU A C 1
ATOM 626 O O . LEU A 1 89 ? -11.621 -0.556 7.725 1.00 84.69 89 LEU A O 1
ATOM 630 N N . ALA A 1 90 ? -10.403 -2.261 8.538 1.00 84.69 90 ALA A N 1
ATOM 631 C CA . ALA A 1 90 ? -10.684 -2.018 9.946 1.00 84.69 90 ALA A CA 1
ATOM 632 C C . ALA A 1 90 ? -9.783 -0.900 10.502 1.00 84.69 90 ALA A C 1
ATOM 634 O O . ALA A 1 90 ? -8.809 -0.492 9.866 1.00 84.69 90 ALA A O 1
ATOM 635 N N . GLY A 1 91 ? -10.108 -0.401 11.692 1.00 85.69 91 GLY A N 1
ATOM 636 C CA . GLY A 1 91 ? -9.258 0.552 12.395 1.00 85.69 91 GLY A CA 1
ATOM 637 C C . GLY A 1 91 ? -7.964 -0.109 12.853 1.00 85.69 91 GLY A C 1
ATOM 638 O O . GLY A 1 91 ? -7.979 -1.283 13.217 1.00 85.69 91 GLY A O 1
ATOM 639 N N . GLY A 1 92 ? -6.858 0.632 12.823 1.00 87.38 92 GLY A N 1
ATOM 640 C CA . GLY A 1 92 ? -5.550 0.129 13.241 1.00 87.38 92 GLY A CA 1
ATOM 641 C C . GLY A 1 92 ? -4.416 0.494 12.292 1.00 87.38 92 GLY A C 1
ATOM 642 O O . GLY A 1 92 ? -4.571 1.314 11.384 1.00 87.38 92 GLY A O 1
ATOM 643 N N . ASP A 1 93 ? -3.260 -0.114 12.531 1.00 87.25 93 ASP A N 1
ATOM 644 C CA . ASP A 1 93 ? -2.033 0.122 11.777 1.00 87.25 93 ASP A CA 1
ATOM 645 C C . ASP A 1 93 ? -1.898 -0.848 10.599 1.00 87.25 93 ASP A C 1
ATOM 647 O O . ASP A 1 93 ? -2.135 -2.055 10.717 1.00 87.25 93 ASP A O 1
ATOM 651 N N . TYR A 1 94 ? -1.490 -0.304 9.458 1.00 87.88 94 TYR A N 1
ATOM 652 C CA . TYR A 1 94 ? -1.275 -1.029 8.216 1.00 87.88 94 TYR A CA 1
ATOM 653 C C . TYR A 1 94 ? 0.150 -0.812 7.734 1.00 87.88 94 TYR A C 1
ATOM 655 O O . TYR A 1 94 ? 0.653 0.312 7.719 1.00 87.88 94 TYR A O 1
ATOM 663 N N . VAL A 1 95 ? 0.774 -1.896 7.289 1.00 89.19 95 VAL A N 1
ATOM 664 C CA . VAL A 1 95 ? 2.112 -1.892 6.700 1.00 89.19 95 VAL A CA 1
ATOM 665 C C . VAL A 1 95 ? 2.004 -2.368 5.265 1.00 89.19 95 VAL A C 1
ATOM 667 O O . VAL A 1 95 ? 1.499 -3.451 4.982 1.00 89.19 95 VAL A O 1
ATOM 670 N N . VAL A 1 96 ? 2.477 -1.549 4.346 1.00 89.25 96 VAL A N 1
ATOM 671 C CA . VAL A 1 96 ? 2.482 -1.800 2.915 1.00 89.25 96 VAL A CA 1
ATOM 672 C C . VAL A 1 96 ? 3.887 -2.183 2.506 1.00 89.25 96 VAL A C 1
ATOM 674 O O . VAL A 1 96 ? 4.831 -1.432 2.728 1.00 89.25 96 VAL A O 1
ATOM 677 N N . THR A 1 97 ? 4.017 -3.340 1.878 1.00 87.81 97 THR A N 1
ATOM 678 C CA . THR A 1 97 ? 5.284 -3.831 1.344 1.00 87.81 97 THR A CA 1
ATOM 679 C C . THR A 1 97 ? 5.158 -4.064 -0.153 1.00 87.81 97 THR A C 1
ATOM 681 O O . THR A 1 97 ? 4.075 -4.384 -0.654 1.00 87.81 97 THR A O 1
ATOM 684 N N . SER A 1 98 ? 6.259 -3.907 -0.881 1.00 84.56 98 SER A N 1
ATOM 685 C CA . SER A 1 98 ? 6.340 -4.312 -2.287 1.00 84.56 98 SER A CA 1
ATOM 686 C C . SER A 1 98 ? 7.312 -5.470 -2.465 1.00 84.56 98 SER A C 1
ATOM 688 O O . SER A 1 98 ? 8.205 -5.655 -1.646 1.00 84.56 98 SER A O 1
ATOM 690 N N . ASP A 1 99 ? 7.147 -6.233 -3.542 1.00 83.38 99 ASP A N 1
ATOM 691 C CA . ASP A 1 99 ? 8.086 -7.307 -3.901 1.00 83.38 99 ASP A CA 1
ATOM 692 C C . ASP A 1 99 ? 9.358 -6.792 -4.607 1.00 83.38 99 ASP A C 1
ATOM 694 O O . ASP A 1 99 ? 10.358 -7.500 -4.669 1.00 83.38 99 ASP A O 1
ATOM 698 N N . VAL A 1 100 ? 9.330 -5.561 -5.135 1.00 77.19 100 VAL A N 1
ATOM 699 C CA . VAL A 1 100 ? 10.403 -5.016 -5.989 1.00 77.19 100 VAL A CA 1
ATOM 700 C C . VAL A 1 100 ? 11.369 -4.084 -5.261 1.00 77.19 100 VAL A C 1
ATOM 702 O O . VAL A 1 100 ? 12.552 -4.085 -5.585 1.00 77.19 100 VAL A O 1
ATOM 705 N N . THR A 1 101 ? 10.907 -3.344 -4.248 1.00 74.44 101 THR A N 1
ATOM 706 C CA . THR A 1 101 ? 11.773 -2.525 -3.390 1.00 74.44 101 THR A CA 1
ATOM 707 C C . THR A 1 101 ? 11.797 -3.045 -1.954 1.00 74.44 101 THR A C 1
ATOM 709 O O . THR A 1 101 ? 10.771 -3.463 -1.417 1.00 74.44 101 THR A O 1
ATOM 712 N N . ASP A 1 102 ? 12.971 -2.957 -1.318 1.00 69.56 102 ASP A N 1
ATOM 713 C CA . ASP A 1 102 ? 13.222 -3.246 0.106 1.00 69.56 102 ASP A CA 1
ATOM 714 C C . ASP A 1 102 ? 12.714 -2.115 1.027 1.00 69.56 102 ASP A C 1
ATOM 716 O O . ASP A 1 102 ? 13.317 -1.790 2.047 1.00 69.56 102 ASP A O 1
ATOM 720 N N . GLY A 1 103 ? 11.623 -1.461 0.633 1.00 71.31 103 GLY A N 1
ATOM 721 C CA . GLY A 1 103 ? 10.964 -0.425 1.410 1.00 71.31 103 GLY A CA 1
ATOM 722 C C . GLY A 1 103 ? 9.613 -0.891 1.938 1.00 71.31 103 GLY A C 1
ATOM 723 O O . GLY A 1 103 ? 8.928 -1.726 1.337 1.00 71.31 103 GLY A O 1
ATOM 724 N N . ASP A 1 104 ? 9.205 -0.279 3.041 1.00 84.38 104 ASP A N 1
ATOM 725 C CA . ASP A 1 104 ? 7.874 -0.397 3.613 1.00 84.38 104 ASP A CA 1
ATOM 726 C C . ASP A 1 104 ? 7.253 0.989 3.800 1.00 84.38 104 ASP A C 1
ATOM 728 O O . ASP A 1 104 ? 7.935 1.995 4.003 1.00 84.38 104 ASP A O 1
ATOM 732 N N . ALA A 1 105 ? 5.935 1.050 3.648 1.00 85.81 105 ALA A N 1
ATOM 733 C CA . ALA A 1 105 ? 5.156 2.250 3.884 1.00 85.81 105 ALA A CA 1
ATOM 734 C C . ALA A 1 105 ? 4.067 1.945 4.907 1.00 85.81 105 ALA A C 1
ATOM 736 O O . ALA A 1 105 ? 3.308 0.996 4.751 1.00 85.81 105 ALA A O 1
ATOM 737 N N . GLU A 1 106 ? 3.983 2.744 5.960 1.00 87.88 106 GLU A N 1
ATOM 738 C CA . GLU A 1 106 ? 3.041 2.532 7.055 1.00 87.88 106 GLU A CA 1
ATOM 739 C C . GLU A 1 106 ? 1.969 3.622 7.091 1.00 87.88 106 GLU A C 1
ATOM 741 O O . GLU A 1 106 ? 2.226 4.804 6.833 1.00 87.88 106 GLU A O 1
ATOM 746 N N . PHE A 1 107 ? 0.742 3.227 7.422 1.00 87.31 107 PHE A N 1
ATOM 747 C CA . PHE A 1 107 ? -0.344 4.161 7.673 1.00 87.31 107 PHE A CA 1
ATOM 748 C C . PHE A 1 107 ? -1.298 3.640 8.745 1.00 87.31 107 PHE A C 1
ATOM 750 O O . PHE A 1 107 ? -1.519 2.441 8.874 1.00 87.31 107 PHE A O 1
ATOM 757 N N . THR A 1 108 ? -1.921 4.560 9.477 1.00 86.50 108 THR A N 1
ATOM 758 C CA . THR A 1 108 ? -2.890 4.227 10.527 1.00 86.50 108 THR A CA 1
ATOM 759 C C . THR A 1 108 ? -4.285 4.683 10.118 1.00 86.50 108 THR A C 1
ATOM 761 O O . THR A 1 108 ? -4.484 5.823 9.689 1.00 86.50 108 THR A O 1
ATOM 764 N N . VAL A 1 109 ? -5.264 3.799 10.284 1.00 86.12 109 VAL A N 1
ATOM 765 C CA . VAL A 1 109 ? -6.693 4.085 10.141 1.00 86.12 109 VAL A CA 1
ATOM 766 C C . VAL A 1 109 ? -7.240 4.418 11.520 1.00 86.12 109 VAL A C 1
ATOM 768 O O . VAL A 1 109 ? -7.181 3.597 12.435 1.00 86.12 109 VAL A O 1
ATOM 771 N N . VAL A 1 110 ? -7.746 5.637 11.681 1.00 82.19 110 VAL A N 1
ATOM 772 C CA . VAL A 1 110 ? -8.188 6.147 12.979 1.00 82.19 110 VAL A CA 1
ATOM 773 C C . VAL A 1 110 ? -9.651 5.767 13.179 1.00 82.19 110 VAL A C 1
ATOM 775 O O . VAL A 1 110 ? -10.512 6.137 12.380 1.00 82.19 110 VAL A O 1
ATOM 778 N N . GLU A 1 111 ? -9.944 5.027 14.243 1.00 73.12 111 GLU A N 1
ATOM 779 C CA . GLU A 1 111 ? -11.322 4.826 14.692 1.00 73.12 111 GLU A CA 1
ATOM 780 C C . GLU A 1 111 ? -11.818 6.141 15.315 1.00 73.12 111 GLU A C 1
ATOM 782 O O . GLU A 1 111 ? -11.200 6.644 16.256 1.00 73.12 111 GLU A O 1
ATOM 787 N N . GLU A 1 112 ? -12.874 6.741 14.750 1.00 61.41 112 GLU A N 1
ATOM 788 C CA . GLU A 1 112 ? -13.531 7.928 15.330 1.00 61.41 112 GLU A CA 1
ATOM 789 C C . GLU A 1 112 ? -14.346 7.607 16.591 1.00 61.41 112 GLU A C 1
ATOM 791 O O . GLU A 1 112 ? -15.002 6.539 16.634 1.00 61.41 112 GLU A O 1
#

Secondary structure (DSSP, 8-state):
-PPPPPPP-B-S---GGGEEEEEEE--TTT--EEEEEPPTTPPSEEEEEEEEE-TT-SS-EEEEEEESS-EEEEEEE-TT-EEEEEEEEPSEEEEEEESSSS-EEEEEEPP-

Radius of gyration: 13.32 Å; chains: 1; bounding box: 35×35×31 Å